Protein 2BEP (pdb70)

Secondary structure (DSSP, 8-state):
---HHHHHHHHHHHHHHHH-HHHHTTSEEEEE-SSSSSEEEEEEEPPTTSTTTT-EEEEEEE--TTTTSSPPEEEESS---BTTB-TTT-BB--GGGTTT--TT--HHHHHHHHHHHHHS--TTS-S-HHHHHHHHH-HHHHHHHHHHHHHHHS--

Organism: Bos taurus (NCBI:txid9913)

Foldseek 3Di:
DADPVQQVQQVVQQVCCVPDPCVVVVAKHKADDDPGRQWIKIKGQADPPALLHQFIWIKIWGDDSPPPVAGTQIFTPFAFQAFQADNPTRHGDDCCNDPVPDRVDGPVVVSVVVNVCSVPGDLVDGPYVVSSVCCPPPVVVSSVVRNVSRVVTGND

GO terms:
  GO:0061631 ubiquitin conjugating enzyme activity (F, IDA)

Solvent-accessible surface area: 8383 Å² total; per-residue (Å²): 129,28,61,116,86,0,21,78,37,0,104,140,2,37,122,60,2,113,154,14,100,41,34,73,125,103,52,1,95,5,61,98,70,42,158,61,50,60,43,0,84,0,35,0,11,7,14,90,137,14,20,4,86,54,1,87,1,77,0,37,3,96,9,36,146,73,1,2,130,72,24,2,158,16,82,2,63,17,83,2,30,1,0,3,0,17,14,113,71,6,35,26,34,38,84,21,29,155,120,107,32,47,38,92,48,20,2,63,48,3,0,43,37,0,20,58,15,6,62,65,21,116,26,117,92,58,78,18,62,104,0,2,82,49,74,116,157,68,85,98,86,13,84,90,34,1,93,105,54,1,121,82,103,8,69,59

Radius of gyration: 15.7 Å; Cα contacts (8 Å, |Δi|>4): 318; chains: 1; bounding box: 36×43×29 Å

Nearest PDB structures (foldseek):
  3f92-assembly1_A  TM=1.002E+00  e=1.361E-30  Homo sapiens
  5dfl-assembly1_A  TM=1.001E+00  e=1.508E-29  Homo sapiens
  6jb7-assembly1_A  TM=1.001E+00  e=2.204E-29  Homo sapiens
  2bf8-assembly1_A  TM=9.903E-01  e=4.531E-30  Bos taurus
  3k9o-assembly1_A  TM=9.805E-01  e=6.623E-30  Homo sapiens

B-factor: mean 31.28, std 8.93, range [14.91, 92.03]

Sequence (156 aa):
AMANIAVQRIKREFKEVLKSEETTSKNQQIKVDLVDENFTELRGEIAGPPDTPYEGGRYQQLEIKIPETYPFNPPKVRFITKIWHPNISSVTGAICLDILKDQWAAAMTLRTVLLSLQALLAAAEPDDDPQDAVVANQYKQNPEMMFKQTARLWAHVYAGGAA

CATH classification: 3.10.110.10

Structure (mmCIF, N/CA/C/O backbone):
data_2BEP
#
_entry.id   2BEP
#
_cell.length_a   38.256
_cell.length_b   68.153
_cell.length_c   78.262
_cell.angle_alpha   90.00
_cell.angle_beta   90.00
_cell.angle_gamma   90.00
#
_symmetry.space_group_name_H-M   'P 21 21 21'
#
loop_
_entity.id
_entity.type
_entity.pdbx_description
1 polymer 'UBIQUITIN-CONJUGATING ENZYME E2-25 KDA'
2 non-polymer BETA-MERCAPTOETHANOL
3 water water
#
loop_
_atom_site.group_PDB
_atom_site.id
_atom_site.type_symbol
_atom_site.label_atom_id
_atom_site.label_alt_id
_atom_site.label_comp_id
_atom_site.label_asym_id
_atom_site.label_entity_id
_atom_site.label_seq_id
_atom_site.pdbx_PDB_ins_code
_atom_site.Cartn_x
_atom_site.Cartn_y
_atom_site.Cartn_z
_atom_site.occupancy
_atom_site.B_iso_or_equiv
_atom_site.auth_seq_id
_atom_site.auth_comp_id
_atom_site.auth_asym_id
_atom_site.auth_atom_id
_atom_site.pdbx_PDB_model_num
ATOM 1 N N . ALA A 1 4 ? 40.435 57.916 12.736 1.00 31.46 0 ALA A N 1
ATOM 2 C CA . ALA A 1 4 ? 39.121 57.962 12.045 1.00 31.36 0 ALA A CA 1
ATOM 3 C C . ALA A 1 4 ? 39.207 57.305 10.663 1.00 31.01 0 ALA A C 1
ATOM 4 O O . ALA A 1 4 ? 40.267 57.148 10.097 1.00 31.15 0 ALA A O 1
ATOM 6 N N . MET A 1 5 ? 38.055 56.957 10.127 1.00 30.06 1 MET A N 1
ATOM 7 C CA . MET A 1 5 ? 37.959 56.599 8.721 1.00 28.09 1 MET A CA 1
ATOM 8 C C . MET A 1 5 ? 37.980 57.833 7.817 1.00 26.20 1 MET A C 1
ATOM 9 O O . MET A 1 5 ? 37.954 58.962 8.296 1.00 23.99 1 MET A O 1
ATOM 14 N N . ALA A 1 6 ? 38.024 57.607 6.488 1.00 23.26 2 ALA A N 1
ATOM 15 C CA . ALA A 1 6 ? 37.926 58.648 5.485 1.00 22.77 2 ALA A CA 1
ATOM 16 C C . ALA A 1 6 ? 36.675 59.513 5.736 1.00 22.39 2 ALA A C 1
ATOM 17 O O . ALA A 1 6 ? 35.666 59.001 6.249 1.00 20.80 2 ALA A O 1
ATOM 19 N N . ASN A 1 7 ? 36.715 60.776 5.311 1.00 21.85 3 ASN A N 1
ATOM 20 C CA . ASN A 1 7 ? 35.591 61.686 5.502 1.00 21.66 3 ASN A CA 1
ATOM 21 C C . ASN A 1 7 ? 34.296 61.142 4.970 1.00 21.54 3 ASN A C 1
ATOM 22 O O . ASN A 1 7 ? 33.251 61.265 5.656 1.00 21.39 3 ASN A O 1
ATOM 27 N N . ILE A 1 8 ? 34.314 60.566 3.776 1.00 21.27 4 ILE A N 1
ATOM 28 C CA . ILE A 1 8 ? 33.061 60.052 3.196 1.00 22.52 4 ILE A CA 1
ATOM 29 C C . ILE A 1 8 ? 32.417 58.967 4.069 1.00 23.16 4 ILE A C 1
ATOM 30 O O . ILE A 1 8 ? 31.179 58.976 4.264 1.00 2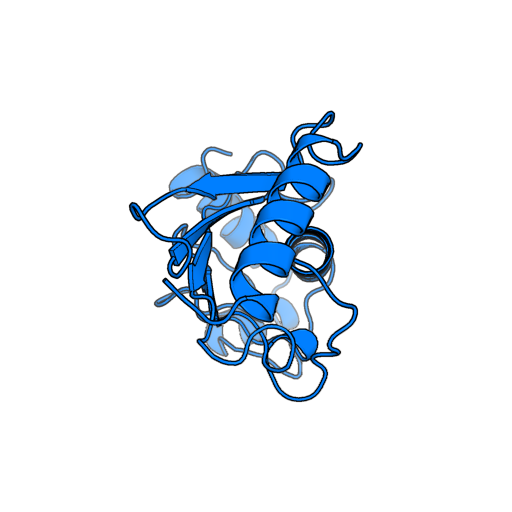2.51 4 ILE A O 1
ATOM 35 N N . ALA A 1 9 ? 33.240 58.082 4.633 1.00 23.90 5 ALA A N 1
ATOM 36 C CA . ALA A 1 9 ? 32.725 57.014 5.469 1.00 24.69 5 ALA A CA 1
ATOM 37 C C . ALA A 1 9 ? 32.161 57.536 6.792 1.00 24.64 5 ALA A C 1
ATOM 38 O O . ALA A 1 9 ? 31.075 57.139 7.208 1.00 24.22 5 ALA A O 1
ATOM 40 N N . VAL A 1 10 ? 32.914 58.425 7.444 1.00 24.49 6 VAL A N 1
ATOM 41 C CA . VAL A 1 10 ? 32.452 59.012 8.722 1.00 25.10 6 VAL A CA 1
ATOM 42 C C . VAL A 1 10 ? 31.126 59.790 8.564 1.00 25.14 6 VAL A C 1
ATOM 43 O O . VAL A 1 10 ? 30.157 59.580 9.335 1.00 24.02 6 VAL A O 1
ATOM 47 N N . GLN A 1 11 ? 31.074 60.634 7.544 1.00 25.22 7 GLN A N 1
ATOM 48 C CA . GLN A 1 11 ? 29.865 61.409 7.276 1.00 26.70 7 GLN A CA 1
ATOM 49 C C . GLN A 1 11 ? 28.657 60.545 6.902 1.00 25.84 7 GLN A C 1
ATOM 50 O O . GLN A 1 11 ? 27.508 60.874 7.336 1.00 25.93 7 GLN A O 1
ATOM 56 N N . ARG A 1 12 ? 28.896 59.498 6.121 1.00 26.29 8 ARG A N 1
ATOM 57 C CA . ARG A 1 12 ? 27.822 58.542 5.776 1.00 25.68 8 ARG A CA 1
ATOM 58 C C . ARG A 1 12 ? 27.313 57.864 7.058 1.00 25.88 8 ARG A C 1
ATOM 59 O O . ARG A 1 12 ? 26.112 57.840 7.343 1.00 25.05 8 ARG A O 1
ATOM 67 N N . ILE A 1 13 ? 28.215 57.351 7.877 1.00 24.08 9 ILE A N 1
ATOM 68 C CA . ILE A 1 13 ? 27.742 56.622 9.065 1.00 23.80 9 ILE A CA 1
ATOM 69 C C . ILE A 1 13 ? 26.982 57.536 10.035 1.00 23.61 9 ILE A C 1
ATOM 70 O O . ILE A 1 13 ? 25.926 57.165 10.543 1.00 23.50 9 ILE A O 1
ATOM 75 N N . LYS A 1 14 ? 27.497 58.730 10.296 1.00 23.57 10 LYS A N 1
ATOM 76 C CA . LYS A 1 14 ? 26.770 59.679 11.169 1.00 24.81 10 LYS A CA 1
ATOM 77 C C . LYS A 1 14 ? 25.378 60.013 10.623 1.00 24.49 10 LYS A C 1
ATOM 78 O O . LYS A 1 14 ? 24.409 60.146 11.381 1.00 23.62 10 LYS A O 1
ATOM 84 N N . ARG A 1 15 ? 25.297 60.225 9.322 1.00 25.12 11 ARG A N 1
ATOM 85 C CA . ARG A 1 15 ? 24.020 60.562 8.697 1.00 25.89 11 ARG A CA 1
ATOM 86 C C . ARG A 1 15 ? 23.063 59.381 8.849 1.00 24.29 11 ARG A C 1
ATOM 87 O O . ARG A 1 15 ? 21.857 59.556 9.085 1.00 23.79 11 ARG A O 1
ATOM 95 N N . GLU A 1 16 ? 23.600 58.176 8.665 1.00 23.51 12 GLU A N 1
ATOM 96 C CA . GLU A 1 16 ? 22.772 56.947 8.668 1.00 23.90 12 GLU A CA 1
ATOM 97 C C . GLU A 1 16 ? 22.315 56.595 10.086 1.00 24.62 12 GLU A C 1
ATOM 98 O O . GLU A 1 16 ? 21.197 56.073 10.303 1.00 24.27 12 GLU A O 1
ATOM 104 N N . PHE A 1 17 ? 23.152 56.910 11.069 1.00 23.44 13 PHE A N 1
ATOM 105 C CA . PHE A 1 17 ? 22.765 56.750 12.474 1.00 24.72 13 PHE A CA 1
ATOM 106 C C . PHE A 1 17 ? 21.597 57.696 12.781 1.00 24.85 13 PHE A C 1
ATOM 107 O O . PHE A 1 17 ? 20.596 57.305 13.396 1.00 24.75 13 PHE A O 1
ATOM 115 N N . LYS A 1 18 ? 21.700 58.949 12.343 1.00 25.28 14 LYS A N 1
ATOM 116 C CA . LYS A 1 18 ? 20.611 59.914 12.481 1.00 26.19 14 LYS A CA 1
ATOM 117 C C . LYS A 1 18 ? 19.315 59.428 11.799 1.00 25.22 14 LYS A C 1
ATOM 118 O O . LYS A 1 18 ? 18.215 59.551 12.369 1.00 26.76 14 LYS A O 1
ATOM 124 N N . GLU A 1 19 ? 19.440 58.908 10.596 1.00 26.44 15 GLU A N 1
ATOM 125 C CA . GLU A 1 19 ? 18.298 58.356 9.842 1.00 26.34 15 GLU A CA 1
ATOM 126 C C . GLU A 1 19 ? 17.583 57.240 10.625 1.00 25.30 15 GLU A C 1
ATOM 127 O O . GLU A 1 19 ? 16.375 57.257 10.760 1.00 25.99 15 GLU A O 1
ATOM 133 N N . VAL A 1 20 ? 18.339 56.294 11.162 1.00 24.72 16 VAL A N 1
ATOM 134 C CA . VAL A 1 20 ? 17.763 55.226 11.979 1.00 25.46 16 VAL A CA 1
ATOM 135 C C . VAL A 1 20 ? 17.061 55.848 13.191 1.00 25.07 16 VAL A C 1
ATOM 136 O O . VAL A 1 20 ? 15.876 55.557 13.463 1.00 25.36 16 VAL A O 1
ATOM 140 N N . LEU A 1 21 ? 17.725 56.765 13.917 1.00 25.62 17 LEU A N 1
ATOM 141 C CA . LEU A 1 21 ? 17.076 57.409 15.069 1.00 26.03 17 LEU A CA 1
ATOM 142 C C . LEU A 1 21 ? 15.748 58.079 14.730 1.00 26.27 17 LEU A C 1
ATOM 143 O O . LEU A 1 21 ? 14.800 58.024 15.518 1.00 27.07 17 LEU A O 1
ATOM 148 N N . LYS A 1 22 ? 15.699 58.762 13.587 1.00 27.34 18 LYS A N 1
ATOM 149 C CA . LYS A 1 22 ? 14.539 59.549 13.192 1.00 28.97 18 LYS A CA 1
ATOM 150 C C . LYS A 1 22 ? 13.457 58.770 12.455 1.00 29.36 18 LYS A C 1
ATOM 151 O O . LYS A 1 22 ? 12.380 59.330 12.181 1.00 29.12 18 LYS A O 1
ATOM 157 N N . SER A 1 23 ? 13.704 57.489 12.189 1.00 30.46 19 SER A N 1
ATOM 158 C CA . SER A 1 23 ? 12.819 56.686 11.345 1.00 31.50 19 SER A CA 1
ATOM 159 C C . SER A 1 23 ? 11.506 56.300 12.040 1.00 32.67 19 SER A C 1
ATOM 160 O O . SER A 1 23 ? 11.427 56.136 13.268 1.00 31.94 19 SER A O 1
ATOM 163 N N . GLU A 1 24 ? 10.466 56.163 11.221 1.00 33.71 20 G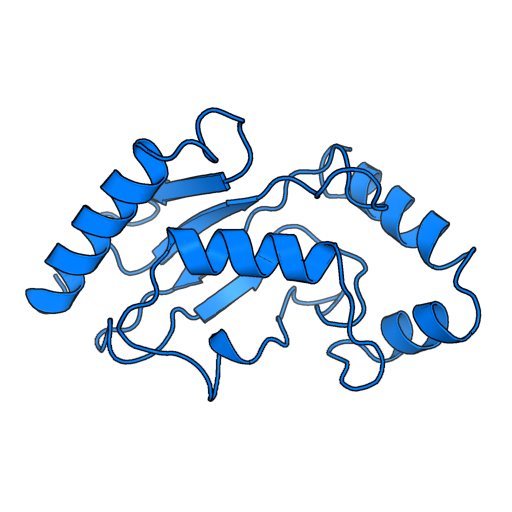LU A N 1
ATOM 164 C CA . GLU A 1 24 ? 9.192 55.621 11.667 1.00 33.77 20 GLU A CA 1
ATOM 165 C C . GLU A 1 24 ? 9.332 54.199 12.200 1.00 34.02 20 GLU A C 1
ATOM 166 O O . GLU A 1 24 ? 8.639 53.829 13.167 1.00 33.06 20 GLU A O 1
ATOM 172 N N . GLU A 1 25 ? 10.256 53.417 11.609 1.00 34.36 21 GLU A N 1
ATOM 173 C CA . GLU A 1 25 ? 10.477 52.040 12.054 1.00 34.82 21 GLU A CA 1
ATOM 174 C C . GLU A 1 25 ? 11.101 51.954 13.462 1.00 35.38 21 GLU A C 1
ATOM 175 O O . GLU A 1 25 ? 10.715 51.080 14.248 1.00 36.11 21 GLU A O 1
ATOM 181 N N . THR A 1 26 ? 11.991 52.873 13.823 1.00 34.93 22 THR A N 1
ATOM 182 C CA A THR A 1 26 ? 12.483 52.897 15.207 0.50 35.59 22 THR A CA 1
ATOM 183 C CA B THR A 1 26 ? 12.477 52.920 15.209 0.50 35.41 22 THR A CA 1
ATOM 184 C C . THR A 1 26 ? 11.377 53.405 16.150 1.00 35.37 22 THR A C 1
ATOM 185 O O . THR A 1 26 ? 11.313 52.983 17.282 1.00 36.39 22 THR A O 1
ATOM 192 N N . SER A 1 27 ? 10.496 54.288 15.676 1.00 35.97 23 SER A N 1
ATOM 193 C CA . SER A 1 27 ? 9.379 54.773 16.523 1.00 36.65 23 SER A CA 1
ATOM 194 C C . SER A 1 27 ? 8.419 53.633 16.870 1.00 36.20 23 SER A C 1
ATOM 195 O O . SER A 1 27 ? 7.719 53.665 17.899 1.00 36.70 23 SER A O 1
ATOM 198 N N . LYS A 1 28 ? 8.353 52.653 15.987 1.00 35.20 24 LYS A N 1
ATOM 199 C CA . LYS A 1 28 ? 7.594 51.447 16.226 1.00 35.68 24 LYS A CA 1
ATOM 200 C C . LYS A 1 28 ? 8.400 50.376 16.925 1.00 34.64 24 LYS A C 1
ATOM 201 O O . LYS A 1 28 ? 7.909 49.265 17.124 1.00 35.34 24 LYS A O 1
ATOM 207 N N . ASN A 1 29 ? 9.617 50.713 17.329 1.00 33.43 25 ASN A N 1
ATOM 208 C CA . ASN A 1 29 ? 10.537 49.760 17.931 1.00 32.67 25 ASN A CA 1
ATOM 209 C C . ASN A 1 29 ? 10.861 48.539 17.049 1.00 31.44 25 ASN A C 1
ATOM 210 O O . ASN A 1 29 ? 10.993 47.425 17.556 1.00 31.04 25 ASN A O 1
ATOM 215 N N A GLN A 1 30 ? 11.011 48.761 15.745 0.50 29.85 26 GLN A N 1
ATOM 216 N N B GLN A 1 30 ? 10.987 48.756 15.740 0.50 30.30 26 GLN A N 1
ATOM 217 C CA A GLN A 1 30 ? 11.329 47.676 14.817 0.50 29.58 26 GLN A CA 1
ATOM 218 C CA B GLN A 1 30 ? 11.309 47.671 14.814 0.50 30.46 26 GLN A CA 1
ATOM 219 C C A GLN A 1 30 ? 12.819 47.525 14.568 0.50 28.73 26 GLN A C 1
ATOM 220 C C B GLN A 1 30 ? 12.813 47.524 14.612 0.50 29.18 26 GLN A C 1
ATOM 221 O O A GLN A 1 30 ? 13.288 46.414 14.293 0.50 28.77 26 GLN A O 1
ATOM 222 O O B GLN A 1 30 ? 13.287 46.404 14.430 0.50 29.46 26 GLN A O 1
ATOM 233 N N . ILE A 1 31 ? 13.534 48.650 14.546 1.00 27.51 27 ILE A N 1
ATOM 234 C CA . ILE A 1 31 ? 15.009 48.645 14.280 1.00 27.16 27 ILE A CA 1
ATOM 235 C C . ILE A 1 31 ? 15.710 49.592 15.219 1.00 26.72 27 ILE A C 1
ATOM 236 O O . ILE A 1 31 ? 15.102 50.522 15.700 1.00 25.58 27 ILE A O 1
ATOM 241 N N . LYS A 1 32 ? 17.014 49.378 15.435 1.00 27.28 28 LYS A N 1
ATOM 242 C CA . LYS A 1 32 ? 17.833 50.197 16.329 1.00 27.13 28 LYS A CA 1
ATOM 243 C C . LYS A 1 32 ? 19.290 49.990 15.931 1.00 26.08 28 LYS A C 1
ATOM 244 O O . LYS A 1 32 ? 19.647 48.922 15.416 1.00 25.58 28 LYS A O 1
ATOM 250 N N . VAL A 1 33 ? 20.125 51.022 16.099 1.00 26.18 29 VAL A N 1
ATOM 251 C CA . VAL A 1 33 ? 21.557 50.850 15.933 1.00 26.01 29 VAL A CA 1
ATOM 252 C C . VAL A 1 33 ? 22.242 51.607 17.106 1.00 25.68 29 VAL A C 1
ATOM 253 O O . VAL A 1 33 ? 21.820 52.718 17.495 1.00 26.29 29 VAL A O 1
ATOM 257 N N . ASP A 1 34 ? 23.235 50.972 17.744 1.00 24.90 30 ASP A N 1
ATOM 258 C CA . ASP A 1 34 ? 24.009 51.618 18.814 1.00 24.85 30 ASP A CA 1
ATOM 259 C C . ASP A 1 34 ? 25.520 51.552 18.593 1.00 23.84 30 ASP A C 1
ATOM 260 O O . ASP A 1 34 ? 26.023 50.653 17.889 1.00 24.43 30 ASP A O 1
ATOM 265 N N . LEU A 1 35 ? 26.200 52.500 19.206 1.00 24.10 31 LEU A N 1
ATOM 266 C CA . LEU A 1 35 ? 27.656 52.549 19.182 1.00 25.70 31 LEU A CA 1
ATOM 267 C C . LEU A 1 35 ? 28.231 51.370 19.966 1.00 26.20 31 LEU A C 1
ATOM 268 O O . LEU A 1 35 ? 27.611 50.860 20.885 1.00 23.63 31 LEU A O 1
ATOM 273 N N . VAL A 1 36 ? 29.435 50.982 19.561 1.00 27.53 32 VAL A N 1
ATOM 274 C CA . VAL A 1 36 ? 30.274 50.058 20.298 1.00 29.79 32 VAL A CA 1
ATOM 275 C C . VAL A 1 36 ? 31.610 50.765 20.527 1.00 31.59 32 VAL A C 1
ATOM 276 O O . VAL A 1 36 ? 32.009 50.892 21.633 1.00 33.84 32 VAL A O 1
ATOM 280 N N . ASP A 1 37 ? 32.325 51.129 19.438 1.00 36.06 33 ASP A N 1
ATOM 281 C CA . ASP A 1 37 ? 33.664 51.723 19.626 1.00 37.91 33 ASP A CA 1
ATOM 282 C C . ASP A 1 37 ? 33.604 53.215 20.088 1.00 39.86 33 ASP A C 1
ATOM 283 O O . ASP A 1 37 ? 32.518 53.755 20.375 1.00 40.10 33 ASP A O 1
ATOM 288 N N . GLU A 1 38 ? 34.769 53.815 20.315 1.00 40.06 34 GLU A N 1
ATOM 289 C CA . GLU A 1 38 ? 34.893 55.261 20.250 1.00 40.17 34 GLU A CA 1
ATOM 290 C C . GLU A 1 38 ? 34.963 55.662 18.784 1.00 39.53 34 GLU A C 1
ATOM 291 O O . GLU A 1 38 ? 34.971 56.838 18.450 1.00 41.35 34 GLU A O 1
ATOM 297 N N . ASN A 1 39 ? 35.040 54.699 17.882 1.00 38.15 35 ASN A N 1
ATOM 298 C CA . ASN A 1 39 ? 35.003 55.037 16.502 1.00 35.89 35 ASN A CA 1
ATOM 299 C C . ASN A 1 39 ? 33.717 54.399 15.944 1.00 35.86 35 ASN A C 1
ATOM 300 O O . ASN A 1 39 ? 32.777 54.054 16.715 1.00 37.44 35 ASN A O 1
ATOM 305 N N . PHE A 1 40 ? 33.672 54.282 14.650 1.00 32.17 36 PHE A N 1
ATOM 306 C CA . PHE A 1 40 ? 32.459 53.902 13.932 1.00 31.31 36 PHE A CA 1
ATOM 307 C C . PHE A 1 40 ? 32.759 52.704 13.033 1.00 28.93 36 PHE A C 1
ATOM 308 O O . PHE A 1 40 ? 32.083 52.501 12.046 1.00 30.67 36 PHE A O 1
ATOM 316 N N . THR A 1 41 ? 33.740 51.881 13.387 1.00 28.01 37 THR A N 1
ATOM 317 C CA . THR A 1 41 ? 33.997 50.659 12.616 1.00 28.24 37 THR A CA 1
ATOM 318 C C . THR A 1 41 ? 33.153 49.440 13.035 1.00 28.58 37 THR A C 1
ATOM 319 O O . THR A 1 41 ? 33.011 48.471 12.241 1.00 27.50 37 THR A O 1
ATOM 323 N N . GLU A 1 42 ? 32.633 49.455 14.260 1.00 25.38 38 GLU A N 1
ATOM 324 C CA . GLU A 1 42 ? 31.706 48.404 14.694 1.00 26.20 38 GLU A CA 1
ATOM 325 C C . GLU A 1 42 ? 30.495 49.061 15.319 1.00 24.78 38 GLU A C 1
ATOM 326 O O . GLU A 1 42 ? 30.638 49.963 16.176 1.00 23.57 38 GLU A O 1
ATOM 332 N N . LEU A 1 43 ? 29.345 48.546 14.972 1.00 24.26 39 LEU A N 1
ATOM 333 C CA . LEU A 1 43 ? 28.073 49.023 15.542 1.00 25.17 39 LEU A CA 1
ATOM 334 C C . LEU A 1 43 ? 27.281 47.793 15.998 1.00 25.32 39 LEU A C 1
ATOM 335 O O . LEU A 1 43 ? 27.557 46.640 15.540 1.00 25.24 39 LEU A O 1
ATOM 340 N N . ARG A 1 44 ? 26.300 48.027 16.846 1.00 25.41 40 ARG A N 1
ATOM 341 C CA . ARG A 1 44 ? 25.365 46.972 17.231 1.00 26.38 40 ARG A CA 1
ATOM 342 C C . ARG A 1 44 ? 23.951 47.276 16.775 1.00 25.72 40 ARG A C 1
ATOM 343 O O . ARG A 1 44 ? 23.361 48.280 17.203 1.00 27.41 40 ARG A O 1
ATOM 351 N N . GLY A 1 45 ? 23.410 46.414 15.938 1.00 24.81 41 GLY A N 1
ATOM 352 C CA . GLY A 1 45 ? 22.063 46.547 15.409 1.00 25.98 41 GLY A CA 1
ATOM 353 C C . GLY A 1 45 ? 21.107 45.696 16.209 1.00 26.36 41 GLY A C 1
ATOM 354 O O . GLY A 1 45 ? 21.538 44.771 16.918 1.00 26.14 41 GLY A O 1
ATOM 355 N N . GLU A 1 46 ? 19.831 46.068 16.176 1.00 27.54 42 GLU A N 1
ATOM 356 C CA . GLU A 1 46 ? 18.791 45.191 16.714 1.00 27.89 42 GLU A CA 1
ATOM 357 C C . GLU A 1 46 ? 17.605 45.266 15.785 1.00 28.11 42 GLU A C 1
ATOM 358 O O . GLU A 1 46 ? 17.197 46.370 15.351 1.00 29.33 42 GLU A O 1
ATOM 364 N N . ILE A 1 47 ? 17.013 44.114 15.499 1.00 27.84 43 ILE A N 1
ATOM 365 C CA . ILE A 1 47 ? 15.723 44.073 14.794 1.00 26.90 43 ILE A CA 1
ATOM 366 C C . ILE A 1 47 ? 14.687 43.232 15.528 1.00 27.18 43 ILE A C 1
ATOM 367 O O . ILE A 1 47 ? 15.027 42.256 16.213 1.00 26.34 43 ILE A O 1
ATOM 372 N N . ALA A 1 48 ? 13.446 43.698 15.449 1.00 27.22 44 ALA A N 1
ATOM 373 C CA . ALA A 1 48 ? 12.270 42.927 15.905 1.00 27.08 44 ALA A CA 1
ATOM 374 C C . ALA A 1 48 ? 11.886 41.841 14.912 1.00 27.61 44 ALA A C 1
ATOM 375 O O . ALA A 1 48 ? 11.918 42.067 13.699 1.00 28.56 44 ALA A O 1
ATOM 377 N N . GLY A 1 49 ? 11.482 40.669 15.419 1.00 27.87 45 GLY A N 1
ATOM 378 C CA . GLY A 1 49 ? 10.894 39.640 14.569 1.00 27.91 45 GLY A CA 1
ATOM 379 C C . GLY A 1 49 ? 9.657 40.183 13.902 1.00 28.16 45 GLY A C 1
ATOM 380 O O . GLY A 1 49 ? 8.840 40.811 14.569 1.00 27.48 45 GLY A O 1
ATOM 381 N N . PRO A 1 50 ? 9.471 39.965 12.598 1.00 28.72 46 PRO A N 1
ATOM 382 C CA . PRO A 1 50 ? 8.259 40.469 11.941 1.00 29.31 46 PRO A CA 1
ATOM 383 C C . PRO A 1 50 ? 7.001 39.773 12.507 1.00 29.69 46 PRO A C 1
ATOM 384 O O . PRO A 1 50 ? 7.086 38.631 12.987 1.00 27.96 46 PRO A O 1
ATOM 388 N N . PRO A 1 51 ? 5.848 40.434 12.412 1.00 30.35 47 PRO A N 1
ATOM 389 C CA . PRO A 1 51 ? 4.606 39.864 12.919 1.00 30.55 47 PRO A CA 1
ATOM 390 C C . PRO A 1 51 ? 4.210 38.722 12.035 1.00 30.74 47 PRO A C 1
ATOM 391 O O . PRO A 1 51 ? 4.632 38.671 10.872 1.00 31.48 47 PRO A O 1
ATOM 395 N N . ASP A 1 52 ? 3.495 37.777 12.608 1.00 31.11 48 ASP A N 1
ATOM 396 C CA . ASP A 1 52 ? 2.948 36.641 11.884 1.00 31.52 48 ASP A CA 1
ATOM 397 C C . ASP A 1 52 ? 4.054 35.726 11.337 1.00 31.30 48 ASP A C 1
ATOM 398 O O . ASP A 1 52 ? 3.891 35.078 10.297 1.00 32.27 48 ASP A O 1
ATOM 403 N N . THR A 1 53 ? 5.186 35.685 12.043 1.00 29.91 49 THR A N 1
ATOM 404 C CA . THR A 1 53 ? 6.235 34.699 11.777 1.00 29.34 49 THR A CA 1
ATOM 405 C C . THR A 1 53 ? 6.586 34.031 13.082 1.00 28.78 49 THR A C 1
ATOM 406 O O . THR A 1 53 ? 6.181 34.515 14.142 1.00 27.10 49 THR A O 1
ATOM 410 N N . PRO A 1 54 ? 7.367 32.952 13.029 1.00 28.27 50 PRO A N 1
ATOM 411 C CA . PRO A 1 54 ? 7.829 32.292 14.259 1.00 27.53 50 PRO A CA 1
ATOM 412 C C . PRO A 1 54 ? 8.720 33.190 15.117 1.00 26.53 50 PRO A C 1
ATOM 413 O O . PRO A 1 54 ? 8.935 32.904 16.267 1.00 25.23 50 PRO A O 1
ATOM 417 N N . TYR A 1 55 ? 9.224 34.280 14.533 1.00 25.61 51 TYR A N 1
ATOM 418 C CA . TYR A 1 55 ? 10.134 35.203 15.216 1.00 26.32 51 TYR A CA 1
ATOM 419 C C . TYR A 1 55 ? 9.428 36.348 15.938 1.00 26.38 51 TYR A C 1
ATOM 420 O O . TYR A 1 55 ? 10.076 37.114 16.662 1.00 24.48 51 TYR A O 1
ATOM 429 N N . GLU A 1 56 ? 8.115 36.450 15.775 1.00 27.92 52 GLU A N 1
ATOM 430 C CA . GLU A 1 56 ? 7.327 37.504 16.440 1.00 28.57 52 GLU A CA 1
ATOM 431 C C . GLU A 1 56 ? 7.586 37.535 17.951 1.00 28.77 52 GLU A C 1
ATOM 432 O O . GLU A 1 56 ? 7.592 36.498 18.588 1.00 28.05 52 GLU A O 1
ATOM 438 N N . GLY A 1 57 ? 7.822 38.723 18.509 1.00 28.74 53 GLY A N 1
ATOM 439 C CA . GLY A 1 57 ? 8.047 38.864 19.952 1.00 28.70 53 GLY A CA 1
ATOM 440 C C . GLY A 1 57 ? 9.531 38.849 20.274 1.00 29.16 53 GLY A C 1
ATOM 441 O O . GLY A 1 57 ? 9.936 39.314 21.345 1.00 28.80 53 GLY A O 1
ATOM 442 N N . GLY A 1 58 ? 10.339 38.315 19.353 1.00 27.83 54 GLY A N 1
ATOM 443 C CA . GLY A 1 58 ? 11.773 38.205 19.547 1.00 27.57 54 GLY A CA 1
ATOM 444 C C . GLY A 1 58 ? 12.506 39.485 19.136 1.00 27.53 54 GLY A C 1
ATOM 445 O O . GLY A 1 58 ? 12.004 40.279 18.338 1.00 25.32 54 GLY A O 1
ATOM 446 N N . ARG A 1 59 ? 13.672 39.690 19.732 1.00 27.69 55 ARG A N 1
ATOM 447 C CA . ARG A 1 59 ? 14.572 40.758 19.295 1.00 28.48 55 ARG A CA 1
ATOM 448 C C . ARG A 1 59 ? 15.947 40.157 19.011 1.00 27.86 55 ARG A C 1
ATOM 449 O O . ARG A 1 59 ? 16.453 39.343 19.780 1.00 26.82 55 ARG A O 1
ATOM 457 N N . TYR A 1 60 ? 16.542 40.574 17.912 1.00 26.81 56 TYR A N 1
ATOM 458 C CA . TYR A 1 60 ? 17.781 39.975 17.409 1.00 27.16 56 TYR A CA 1
ATOM 459 C C . TYR A 1 60 ? 18.906 41.003 17.337 1.00 28.15 56 TYR A C 1
ATOM 460 O O . TYR A 1 60 ? 18.781 41.997 16.595 1.00 28.22 56 TYR A O 1
ATOM 469 N N . GLN A 1 61 ? 19.974 40.748 18.090 1.00 27.75 57 GLN A N 1
ATOM 470 C CA A GLN A 1 61 ? 21.159 41.590 18.113 0.50 28.04 57 GLN A CA 1
ATOM 471 C CA B GLN A 1 61 ? 21.163 41.593 18.121 0.50 27.84 57 GLN A CA 1
ATOM 472 C C . GLN A 1 61 ? 22.024 41.219 16.915 1.00 28.15 57 GLN A C 1
ATOM 473 O O . GLN A 1 61 ? 22.163 40.036 16.586 1.00 27.10 57 GLN A O 1
ATOM 484 N N . LEU A 1 62 ? 22.598 42.238 16.260 1.00 27.48 58 LEU A N 1
ATOM 485 C CA . LEU A 1 62 ? 23.407 42.077 15.042 1.00 27.36 58 LEU A CA 1
ATOM 486 C C . LEU A 1 62 ? 24.777 42.722 15.179 1.00 26.84 58 LEU A C 1
ATOM 487 O O . LEU A 1 62 ? 24.889 43.842 15.709 1.00 26.58 58 LEU A O 1
ATOM 492 N N . GLU A 1 63 ? 25.806 41.989 14.794 1.00 26.09 59 GLU A N 1
ATOM 493 C CA . GLU A 1 63 ? 27.187 42.505 14.810 1.00 26.75 59 GLU A CA 1
ATOM 494 C C . GLU A 1 63 ? 27.383 43.168 13.414 1.00 25.87 59 GLU A C 1
ATOM 495 O O . GLU A 1 63 ? 27.259 42.477 12.41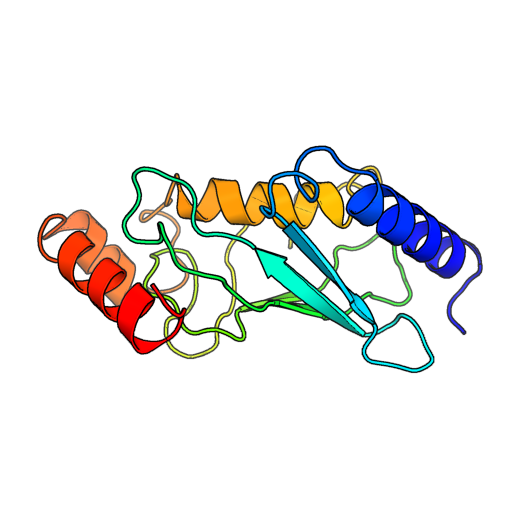1 1.00 26.96 59 GLU A O 1
ATOM 501 N N . ILE A 1 64 ? 27.681 44.473 13.396 1.00 25.26 60 ILE A N 1
ATOM 502 C CA . ILE A 1 64 ? 27.801 45.220 12.149 1.00 26.48 60 ILE A CA 1
ATOM 503 C C . ILE A 1 64 ? 29.204 45.819 12.041 1.00 26.48 60 ILE A C 1
ATOM 504 O O . ILE A 1 64 ? 29.588 46.620 12.924 1.00 26.76 60 ILE A O 1
ATOM 509 N N . LYS A 1 65 ? 29.997 45.402 11.032 1.00 25.42 61 LYS A N 1
ATOM 510 C CA . LYS A 1 65 ? 31.374 45.896 10.874 1.00 26.34 61 LYS A CA 1
ATOM 511 C C . LYS A 1 65 ? 31.433 46.714 9.577 1.00 25.98 61 LYS A C 1
ATOM 512 O O . LYS A 1 65 ? 31.068 46.228 8.497 1.00 25.82 61 LYS A O 1
ATOM 518 N N . ILE A 1 66 ? 31.835 47.958 9.702 1.00 24.78 62 ILE A N 1
ATOM 519 C CA . ILE A 1 66 ? 31.819 48.919 8.589 1.00 24.72 62 ILE A CA 1
ATOM 520 C C . ILE A 1 66 ? 33.215 48.914 7.977 1.00 23.43 62 ILE A C 1
ATOM 521 O O . ILE A 1 66 ? 34.248 49.127 8.671 1.00 22.14 62 ILE A O 1
ATOM 526 N N . PRO A 1 67 ? 33.310 48.647 6.673 1.00 24.15 63 PRO A N 1
ATOM 527 C CA . PRO A 1 67 ? 34.598 48.678 6.042 1.00 23.30 63 PRO A CA 1
ATOM 528 C C . PRO A 1 67 ? 35.162 50.090 5.784 1.00 22.75 63 PRO A C 1
ATOM 529 O O . PRO A 1 67 ? 34.412 51.022 5.629 1.00 21.67 63 PRO A O 1
ATOM 533 N N . GLU A 1 68 ? 36.465 50.173 5.621 1.00 22.49 64 GLU A N 1
ATOM 534 C CA . GLU A 1 68 ? 37.176 51.449 5.403 1.00 23.96 64 GLU A CA 1
ATOM 535 C C . GLU A 1 68 ? 36.738 52.082 4.075 1.00 23.08 64 GLU A C 1
ATOM 536 O O . GLU A 1 68 ? 36.934 53.278 3.857 1.00 21.99 64 GLU A O 1
ATOM 542 N N . THR A 1 69 ? 36.187 51.223 3.206 1.00 21.89 65 THR A N 1
ATOM 543 C CA . THR A 1 69 ? 35.713 51.579 1.854 1.00 23.36 65 THR A CA 1
ATOM 544 C C . THR A 1 69 ? 34.238 51.946 1.777 1.00 24.43 65 THR A C 1
ATOM 545 O O . THR A 1 69 ? 33.727 52.185 0.694 1.00 25.18 65 THR A O 1
ATOM 549 N N . TYR A 1 70 ? 33.553 52.014 2.915 1.00 23.46 66 TYR A N 1
ATOM 550 C CA . TYR A 1 70 ? 32.155 52.423 2.976 1.00 23.69 66 TYR A CA 1
ATOM 551 C C . TYR A 1 70 ? 32.034 53.826 2.330 1.00 23.46 66 TYR A C 1
ATOM 552 O O . TYR A 1 70 ? 32.892 54.725 2.601 1.00 23.60 66 TYR A O 1
ATOM 561 N N . PRO A 1 71 ? 30.985 54.105 1.524 1.00 24.61 67 PRO A N 1
ATOM 562 C CA . PRO A 1 71 ? 29.819 53.273 1.252 1.00 24.36 67 PRO A CA 1
ATOM 563 C C . PRO A 1 71 ? 29.932 52.389 0.024 1.00 24.63 67 PRO A C 1
ATOM 564 O O . PRO A 1 71 ? 28.890 51.944 -0.506 1.00 24.76 67 PRO A O 1
ATOM 568 N N . PHE A 1 72 ? 31.141 52.143 -0.478 1.00 24.44 68 PHE A N 1
ATOM 569 C CA . PHE A 1 72 ? 31.292 51.376 -1.745 1.00 25.49 68 PHE A CA 1
ATOM 570 C C . PHE A 1 72 ? 31.374 49.869 -1.606 1.00 27.09 68 PHE A C 1
ATOM 571 O O . PHE A 1 72 ? 31.506 49.156 -2.620 1.00 30.06 68 PHE A O 1
ATOM 579 N N . ASN A 1 73 ? 31.368 49.390 -0.382 1.00 26.16 69 ASN A N 1
ATOM 580 C CA . ASN A 1 73 ? 31.300 47.949 -0.076 1.00 27.14 69 ASN A CA 1
ATOM 581 C C . ASN A 1 73 ? 30.356 47.820 1.091 1.00 26.73 69 ASN A C 1
ATOM 582 O O . ASN A 1 73 ? 30.186 48.793 1.861 1.00 25.84 69 ASN A O 1
ATOM 587 N N . PRO A 1 74 ? 29.663 46.675 1.196 1.00 26.51 70 PRO A N 1
ATOM 588 C CA . PRO A 1 74 ? 28.656 46.503 2.218 1.00 26.88 70 PRO A CA 1
ATOM 589 C C . PRO A 1 74 ? 29.239 46.368 3.645 1.00 26.79 70 PRO A C 1
ATOM 590 O O . PRO A 1 74 ? 30.384 45.933 3.804 1.00 25.37 70 PRO A O 1
ATOM 594 N N . PRO A 1 75 ? 28.417 46.653 4.650 1.00 27.39 71 PRO A N 1
ATOM 595 C CA . PRO A 1 75 ? 28.768 46.268 6.015 1.00 28.33 71 PRO A CA 1
ATOM 596 C C . PRO A 1 75 ? 28.855 44.752 6.062 1.00 27.55 71 PRO A C 1
ATOM 597 O O . PRO A 1 75 ? 28.191 44.053 5.277 1.00 27.55 71 PRO A O 1
ATOM 601 N N . LYS A 1 76 ? 29.703 44.259 6.938 1.00 27.89 72 LYS A N 1
ATOM 602 C CA . LYS A 1 76 ? 29.679 42.841 7.294 1.00 28.58 72 LYS A CA 1
ATOM 603 C C . LYS A 1 76 ? 28.714 42.659 8.483 1.00 27.86 72 LYS A C 1
ATOM 604 O O . LYS A 1 76 ? 28.877 43.312 9.518 1.00 28.20 72 LYS A O 1
ATOM 610 N N . VAL A 1 77 ? 27.726 41.771 8.357 1.00 27.53 73 VAL A N 1
ATOM 611 C CA . VAL A 1 77 ? 26.711 41.644 9.368 1.00 26.95 73 VAL A CA 1
ATOM 612 C C . VAL A 1 77 ? 26.579 40.166 9.726 1.00 28.22 73 VAL A C 1
ATOM 613 O O . VAL A 1 77 ? 26.607 39.316 8.817 1.00 26.96 73 VAL A O 1
ATOM 617 N N . ARG A 1 78 ? 26.392 39.892 11.019 1.00 27.60 74 ARG A N 1
ATOM 618 C CA . ARG A 1 78 ? 26.209 38.543 11.554 1.00 28.59 74 ARG A CA 1
ATOM 619 C C . ARG A 1 78 ? 25.178 38.614 12.694 1.00 28.59 74 ARG A C 1
ATOM 620 O O . ARG A 1 78 ? 25.176 39.598 13.460 1.00 27.38 74 ARG A O 1
ATOM 628 N N . PHE A 1 79 ? 24.351 37.580 12.837 1.00 27.63 75 PHE A N 1
ATOM 629 C CA . PHE A 1 79 ? 23.433 37.514 13.983 1.00 27.26 75 PHE A CA 1
ATOM 630 C C . PHE A 1 79 ? 24.214 37.093 15.219 1.00 27.03 75 PHE A C 1
ATOM 631 O O . PHE A 1 79 ? 24.789 35.998 15.251 1.00 26.53 75 PHE A O 1
ATOM 639 N N . ILE A 1 80 ? 24.213 37.942 16.247 1.00 27.38 76 ILE A N 1
ATOM 640 C CA . ILE A 1 80 ? 24.741 37.570 17.542 1.00 27.05 76 ILE A CA 1
ATOM 641 C C . ILE A 1 80 ? 23.732 36.656 18.205 1.00 26.06 76 ILE A C 1
ATOM 642 O O . ILE A 1 80 ? 24.115 35.645 18.788 1.00 26.38 76 ILE A O 1
ATOM 647 N N . THR A 1 81 ? 22.472 37.082 18.204 1.00 25.65 77 THR A N 1
ATOM 648 C CA . THR A 1 81 ? 21.346 36.306 18.745 1.00 25.97 77 THR A CA 1
ATOM 649 C C . THR A 1 81 ? 21.074 35.085 17.862 1.00 26.35 77 THR A C 1
ATOM 650 O O . THR A 1 81 ? 20.809 35.236 16.693 1.00 25.52 77 THR A O 1
ATOM 654 N N . LYS A 1 82 ? 21.098 33.880 18.458 1.00 26.98 78 LYS A N 1
ATOM 655 C CA . LYS A 1 82 ? 20.874 32.636 17.700 1.00 27.33 78 LYS A CA 1
ATOM 656 C C . LYS A 1 82 ? 19.451 32.574 17.137 1.00 26.79 78 LYS A C 1
ATOM 657 O O . LYS A 1 82 ? 18.496 33.016 17.779 1.00 26.64 78 LYS A O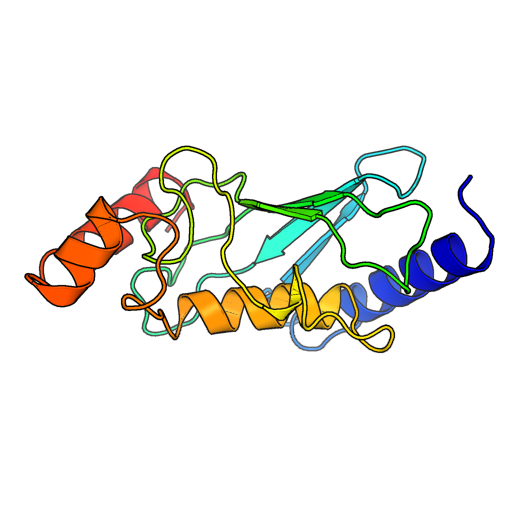 1
ATOM 663 N N . ILE A 1 83 ? 19.340 32.054 15.917 1.00 26.24 79 ILE A N 1
ATOM 664 C CA . ILE A 1 83 ? 18.092 31.986 15.174 1.00 26.77 79 ILE A CA 1
ATOM 665 C C . ILE A 1 83 ? 18.053 30.741 14.239 1.00 26.52 79 ILE A C 1
ATOM 666 O O . ILE A 1 83 ? 19.103 30.262 13.803 1.00 25.58 79 ILE A O 1
ATOM 671 N N . TRP A 1 84 ? 16.830 30.222 14.024 1.00 25.74 80 TRP A N 1
ATOM 672 C CA . TRP A 1 84 ? 16.560 29.007 13.276 1.00 25.15 80 TRP A CA 1
ATOM 673 C C . TRP A 1 84 ? 15.847 29.488 12.004 1.00 25.13 80 TRP A C 1
ATOM 674 O O . TRP A 1 84 ? 14.640 29.783 12.036 1.00 24.11 80 TRP A O 1
ATOM 685 N N . HIS A 1 85 ? 16.617 29.640 10.922 1.00 25.73 81 HIS A N 1
ATOM 686 C CA . HIS A 1 85 ? 16.149 30.238 9.666 1.00 25.98 81 HIS A CA 1
ATOM 687 C C . HIS A 1 85 ? 17.006 29.657 8.531 1.00 26.51 81 HIS A C 1
ATOM 688 O O . HIS A 1 85 ? 18.210 29.581 8.717 1.00 27.03 81 HIS A O 1
ATOM 695 N N . PRO A 1 86 ? 16.417 29.242 7.391 1.00 26.11 82 PRO A N 1
ATOM 696 C CA . PRO A 1 86 ? 17.203 28.602 6.317 1.00 26.24 82 PRO A CA 1
ATOM 697 C C . PRO A 1 86 ? 18.378 29.410 5.734 1.00 25.92 82 PRO A C 1
ATOM 698 O O . PRO A 1 86 ? 19.326 28.822 5.197 1.00 25.43 82 PRO A O 1
ATOM 702 N N . ASN A 1 87 ? 18.325 30.736 5.844 1.00 26.30 83 ASN A N 1
ATOM 703 C CA . ASN A 1 87 ? 19.339 31.614 5.228 1.00 26.73 83 ASN A CA 1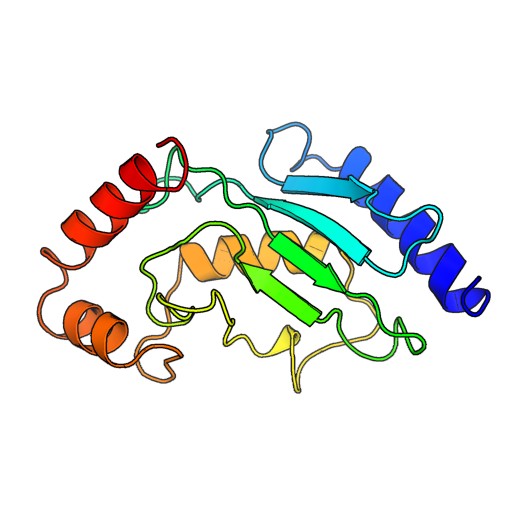
ATOM 704 C C . ASN A 1 87 ? 20.297 32.242 6.253 1.00 27.19 83 ASN A C 1
ATOM 705 O O . ASN A 1 87 ? 21.034 33.196 5.940 1.00 27.67 83 ASN A O 1
ATOM 710 N N . ILE A 1 88 ? 20.278 31.717 7.479 1.00 27.07 84 ILE A N 1
ATOM 711 C CA . ILE A 1 88 ? 21.194 32.162 8.550 1.00 27.37 84 ILE A CA 1
ATOM 712 C C . ILE A 1 88 ? 21.756 30.938 9.273 1.00 27.23 84 ILE A C 1
ATOM 713 O O . ILE A 1 88 ? 20.991 30.002 9.584 1.00 26.12 84 ILE A O 1
ATOM 718 N N . SER A 1 89 ? 23.073 30.903 9.522 1.00 27.40 85 SER A N 1
ATOM 719 C CA . SER A 1 89 ? 23.674 29.749 10.235 1.00 26.71 85 SER A CA 1
ATOM 720 C C . SER A 1 89 ? 23.160 29.699 11.655 1.00 26.38 85 SER A C 1
ATOM 721 O O . SER A 1 89 ? 23.302 30.657 12.405 1.00 28.05 85 SER A O 1
ATOM 724 N N . SER A 1 90 ? 22.601 28.553 12.014 1.00 25.46 86 SER A N 1
ATOM 725 C CA . SER A 1 90 ? 22.147 28.233 13.370 1.00 25.42 86 SER A CA 1
ATOM 726 C C . SER A 1 90 ? 23.298 28.087 14.355 1.00 25.63 86 SER A C 1
ATOM 727 O O . SER A 1 90 ? 23.094 28.027 15.582 1.00 26.58 86 SER A O 1
ATOM 730 N N . VAL A 1 91 ? 24.518 28.022 13.812 1.00 25.73 87 VAL A N 1
ATOM 731 C CA . VAL A 1 91 ? 25.734 27.921 14.617 1.00 25.64 87 VAL A CA 1
ATOM 732 C C . VAL A 1 91 ? 26.465 29.253 14.793 1.00 26.40 87 VAL A C 1
ATOM 733 O O . VAL A 1 91 ? 26.773 29.626 15.911 1.00 26.43 87 VAL A O 1
ATOM 737 N N . THR A 1 92 ? 26.750 29.956 13.687 1.00 26.14 88 THR A N 1
ATOM 738 C CA . THR A 1 92 ? 27.565 31.198 13.694 1.00 27.33 88 THR A CA 1
ATOM 739 C C . THR A 1 92 ? 26.813 32.501 13.524 1.00 27.85 88 THR A C 1
ATOM 740 O O . THR A 1 92 ? 27.404 33.567 13.716 1.00 29.88 88 THR A O 1
ATOM 744 N N . GLY A 1 93 ? 25.584 32.439 13.037 1.00 27.36 89 GLY A N 1
ATOM 745 C CA . GLY A 1 93 ? 24.791 33.637 12.743 1.00 27.50 89 GLY A CA 1
ATOM 746 C C . GLY A 1 93 ? 25.138 34.256 11.385 1.00 27.32 89 GLY A C 1
ATOM 747 O O . GLY A 1 93 ? 24.621 35.336 11.031 1.00 28.52 89 GLY A O 1
ATOM 748 N N . ALA A 1 94 ? 25.994 33.578 10.608 1.00 26.55 90 ALA A N 1
ATOM 749 C CA . ALA A 1 94 ? 26.325 34.022 9.236 1.00 27.87 90 ALA A CA 1
ATOM 750 C C . ALA A 1 94 ? 25.080 34.105 8.343 1.00 28.17 90 ALA A C 1
ATOM 751 O O . ALA A 1 94 ? 24.186 33.251 8.431 1.00 27.34 90 ALA A O 1
ATOM 753 N N . ILE A 1 95 ? 25.009 35.155 7.507 1.00 27.89 91 ILE A N 1
ATOM 754 C CA . ILE A 1 95 ? 23.838 35.488 6.725 1.00 28.03 91 ILE A CA 1
ATOM 755 C C . ILE A 1 95 ? 24.085 35.315 5.215 1.00 29.08 91 ILE A C 1
ATOM 756 O O . ILE A 1 95 ? 25.107 35.773 4.661 1.00 29.62 91 ILE A O 1
ATOM 761 N N . CYS A 1 96 ? 23.146 34.649 4.556 1.00 28.79 92 CYS A N 1
ATOM 762 C CA . CYS A 1 96 ? 23.081 34.582 3.085 1.00 28.48 92 CYS A CA 1
ATOM 763 C C . CYS A 1 96 ? 22.063 35.585 2.580 1.00 28.59 92 CYS A C 1
ATOM 764 O O . CYS A 1 96 ? 20.848 35.383 2.727 1.00 29.05 92 CYS A O 1
ATOM 767 N N . LEU A 1 97 ? 22.540 36.697 2.025 1.00 27.54 93 LEU A N 1
ATOM 768 C CA . LEU A 1 97 ? 21.649 37.723 1.454 1.00 27.08 93 LEU A CA 1
ATOM 769 C C . LEU A 1 97 ? 22.387 38.555 0.430 1.00 26.64 93 LEU A C 1
ATOM 770 O O . LEU A 1 97 ? 23.491 39.059 0.698 1.00 26.23 93 LEU A O 1
ATOM 775 N N . ASP A 1 98 ? 21.790 38.707 -0.745 1.00 26.49 94 ASP A N 1
ATOM 776 C CA . ASP A 1 98 ? 22.532 39.262 -1.877 1.00 26.25 94 ASP A CA 1
ATOM 777 C C . ASP A 1 98 ? 23.065 40.678 -1.643 1.00 25.58 94 ASP A C 1
ATOM 778 O O . ASP A 1 98 ? 24.192 41.020 -2.080 1.00 25.37 94 ASP A O 1
ATOM 783 N N . ILE A 1 99 ? 22.309 41.500 -0.942 1.00 25.28 95 ILE A N 1
ATOM 784 C CA . ILE A 1 99 ? 22.748 42.883 -0.716 1.00 26.98 95 ILE A CA 1
ATOM 785 C C . ILE A 1 99 ? 24.031 42.972 0.121 1.00 27.06 95 ILE A C 1
ATOM 786 O O . ILE A 1 99 ? 24.704 44.008 0.107 1.00 27.25 95 ILE A O 1
ATOM 791 N N . LEU A 1 100 ? 24.342 41.889 0.847 1.00 26.76 96 LEU A N 1
ATOM 792 C CA . LEU A 1 100 ? 25.565 41.818 1.667 1.00 27.50 96 LEU A CA 1
ATOM 793 C C . LEU A 1 100 ? 26.742 41.222 0.889 1.00 28.46 96 LEU A C 1
ATOM 794 O O . LEU A 1 100 ? 27.845 41.068 1.449 1.00 26.94 96 LEU A O 1
ATOM 799 N N . LYS A 1 101 ? 26.524 40.892 -0.399 1.00 28.95 97 LY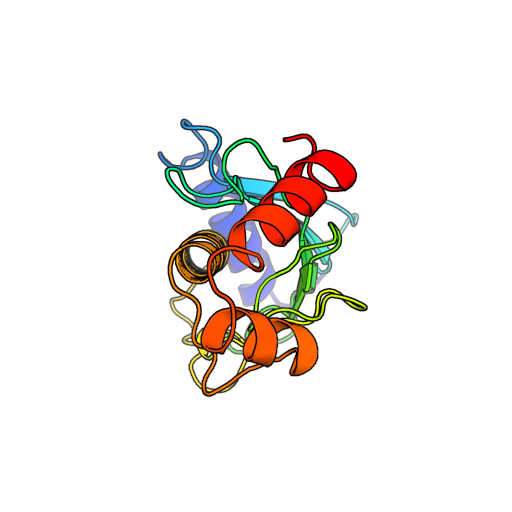S A N 1
ATOM 800 C CA . LYS A 1 101 ? 27.598 40.417 -1.259 1.00 30.50 97 LYS A CA 1
ATOM 801 C C . LYS A 1 101 ? 27.532 41.131 -2.611 1.00 30.36 97 LYS A C 1
ATOM 802 O O . LYS A 1 101 ? 27.837 42.340 -2.705 1.00 32.57 97 LYS A O 1
ATOM 808 N N . ASP A 1 102 ? 27.061 40.472 -3.653 1.00 28.69 98 ASP A N 1
ATOM 809 C CA . ASP A 1 102 ? 27.210 41.057 -4.991 1.00 29.14 98 ASP A CA 1
ATOM 810 C C . ASP A 1 102 ? 26.198 42.136 -5.376 1.00 28.92 98 ASP A C 1
ATOM 811 O O . ASP A 1 102 ? 26.392 42.836 -6.412 1.00 28.80 98 ASP A O 1
ATOM 816 N N . GLN A 1 103 ? 25.123 42.274 -4.591 1.00 26.82 99 GLN A N 1
ATOM 817 C CA . GLN A 1 103 ? 24.081 43.237 -4.929 1.00 27.65 99 GLN A CA 1
ATOM 818 C C . GLN A 1 103 ? 24.044 44.455 -3.980 1.00 26.96 99 GLN A C 1
ATOM 819 O O . GLN A 1 103 ? 23.034 45.171 -3.904 1.00 26.74 99 GLN A O 1
ATOM 825 N N . TRP A 1 104 ? 25.128 44.723 -3.252 1.00 25.83 100 TRP A N 1
ATOM 826 C CA . TRP A 1 104 ? 25.264 45.968 -2.518 1.00 25.87 100 TRP A CA 1
ATOM 827 C C . TRP A 1 104 ? 25.274 47.144 -3.511 1.00 25.60 100 TRP A C 1
ATOM 828 O O . TRP A 1 104 ? 25.922 47.078 -4.567 1.00 24.95 100 TRP A O 1
ATOM 839 N N . ALA A 1 105 ? 24.567 48.207 -3.168 1.00 25.13 101 ALA A N 1
ATOM 840 C CA . ALA A 1 105 ? 24.614 49.476 -3.918 1.00 25.51 101 ALA A CA 1
ATOM 841 C C . ALA A 1 105 ? 24.966 50.561 -2.937 1.00 25.17 101 ALA A C 1
ATOM 842 O O . ALA A 1 105 ? 24.477 50.535 -1.807 1.00 24.08 101 ALA A O 1
ATOM 844 N N . ALA A 1 106 ? 25.733 51.545 -3.400 1.00 25.33 102 ALA A N 1
ATOM 845 C CA . ALA A 1 106 ? 26.220 52.629 -2.507 1.00 25.89 102 ALA A CA 1
ATOM 846 C C . ALA A 1 106 ? 25.086 53.475 -1.924 1.00 24.83 102 ALA A C 1
ATOM 847 O O . ALA A 1 106 ? 25.265 54.088 -0.874 1.00 27.15 102 ALA A O 1
ATOM 849 N N . ALA A 1 107 ? 23.934 53.529 -2.573 1.00 23.00 103 ALA A N 1
ATOM 850 C CA . ALA A 1 107 ? 22.789 54.243 -2.042 1.00 24.62 103 ALA A CA 1
ATOM 851 C C . ALA A 1 107 ? 22.152 53.645 -0.781 1.00 25.04 103 ALA A C 1
ATOM 852 O O . ALA A 1 107 ? 21.343 54.325 -0.097 1.00 24.57 103 ALA A O 1
ATOM 854 N N . MET A 1 108 ? 22.455 52.372 -0.519 1.00 23.30 104 MET A N 1
ATOM 855 C CA . MET A 1 108 ? 21.888 51.639 0.635 1.00 24.65 104 MET A CA 1
ATOM 856 C C . MET A 1 108 ? 22.445 52.172 1.918 1.00 24.97 104 MET A C 1
ATOM 857 O O . MET A 1 108 ? 23.489 52.827 1.929 1.00 24.21 104 MET A O 1
ATOM 862 N N . THR A 1 109 ? 21.746 51.860 3.004 1.00 24.17 105 THR A N 1
ATOM 863 C CA . THR A 1 109 ? 22.074 52.476 4.281 1.00 24.49 105 THR A CA 1
ATOM 864 C C . THR A 1 109 ? 21.975 51.466 5.415 1.00 24.66 105 THR A C 1
ATOM 865 O O . THR A 1 109 ? 21.384 50.383 5.262 1.00 24.62 105 THR A O 1
ATOM 869 N N . LEU A 1 110 ? 22.395 51.875 6.623 1.00 24.90 106 LEU A N 1
ATOM 870 C CA . LEU A 1 110 ? 22.142 51.067 7.811 1.00 24.84 106 LEU A CA 1
ATOM 871 C C . LEU A 1 110 ? 20.638 50.732 7.923 1.00 24.24 106 LEU A C 1
ATOM 872 O O . LEU A 1 110 ? 20.285 49.575 8.138 1.00 24.31 106 LEU A O 1
ATOM 877 N N . ARG A 1 111 ? 19.797 51.757 7.759 1.00 23.22 107 ARG A N 1
ATOM 878 C CA . ARG A 1 111 ? 18.352 51.583 7.868 1.00 24.55 107 ARG A CA 1
ATOM 879 C C . ARG A 1 111 ? 17.900 50.489 6.866 1.00 24.80 107 ARG A C 1
ATOM 880 O O . ARG A 1 111 ? 17.198 49.531 7.247 1.00 23.85 107 ARG A O 1
ATOM 888 N N . THR A 1 112 ? 18.278 50.609 5.590 1.00 24.88 108 THR A N 1
ATOM 889 C CA . THR A 1 112 ? 17.730 49.639 4.604 1.00 24.88 108 THR A CA 1
ATOM 890 C C . THR A 1 112 ? 18.296 48.242 4.803 1.00 25.10 108 THR A C 1
ATOM 891 O O . THR A 1 112 ? 17.591 47.243 4.537 1.00 26.04 108 THR A O 1
ATOM 895 N N . VAL A 1 113 ? 19.546 48.138 5.288 1.00 25.86 109 VAL A N 1
ATOM 896 C CA . VAL A 1 113 ? 20.109 46.837 5.652 1.00 25.63 109 VAL A CA 1
ATOM 897 C C . VAL A 1 113 ? 19.268 46.152 6.782 1.00 26.12 109 VAL A C 1
ATOM 898 O O . VAL A 1 113 ? 18.916 44.959 6.685 1.00 27.07 109 VAL A O 1
ATOM 902 N N . LEU A 1 114 ? 19.001 46.895 7.851 1.00 24.70 110 LEU A N 1
ATOM 903 C CA . LEU A 1 114 ? 18.188 46.363 8.991 1.00 24.96 110 LEU A CA 1
ATOM 904 C C . LEU A 1 114 ? 16.814 45.917 8.486 1.00 24.36 110 LEU A C 1
ATOM 905 O O . LEU A 1 114 ? 16.331 44.821 8.801 1.00 26.59 110 LEU A O 1
ATOM 910 N N . LEU A 1 115 ? 16.167 46.772 7.697 1.00 25.37 111 LEU A N 1
ATOM 911 C CA . LEU A 1 115 ? 14.808 46.496 7.158 1.00 24.88 111 LEU A CA 1
ATOM 912 C C . LEU A 1 115 ? 14.813 45.298 6.199 1.00 24.08 111 LEU A C 1
ATOM 913 O O . LEU A 1 115 ? 13.829 44.487 6.186 1.00 24.62 111 LEU A O 1
ATOM 918 N N . SER A 1 116 ? 15.893 45.160 5.429 1.00 26.25 112 SER A N 1
ATOM 919 C CA . SER A 1 116 ? 16.055 44.009 4.527 1.00 25.81 112 SER A CA 1
ATOM 920 C C . SER A 1 116 ? 16.248 42.663 5.295 1.00 26.31 112 SER A C 1
ATOM 921 O O . SER A 1 116 ? 15.760 41.588 4.876 1.00 27.41 112 SER A O 1
ATOM 924 N N . LEU A 1 117 ? 16.930 42.730 6.424 1.00 25.87 113 LEU A N 1
ATOM 925 C CA . LEU A 1 117 ? 17.111 41.577 7.279 1.00 27.17 113 LEU A CA 1
ATOM 926 C C . LEU A 1 117 ? 15.796 41.140 7.917 1.00 27.24 113 LEU A C 1
ATOM 927 O O . LEU A 1 117 ? 15.498 39.928 7.976 1.00 26.42 113 LEU A O 1
ATOM 932 N N . GLN A 1 118 ? 14.999 42.110 8.373 1.00 28.12 114 GLN A N 1
ATOM 933 C CA . GLN A 1 118 ? 13.637 41.809 8.824 1.00 28.62 114 GLN A CA 1
ATOM 934 C C . GLN A 1 118 ? 12.852 41.137 7.714 1.00 28.65 114 GLN A C 1
ATOM 935 O O . GLN A 1 118 ? 12.139 40.138 7.958 1.00 28.09 114 GLN A O 1
ATOM 941 N N . ALA A 1 119 ? 12.946 41.669 6.492 1.00 27.91 115 ALA A N 1
ATOM 942 C CA . ALA A 1 119 ? 12.154 41.118 5.377 1.00 28.10 115 ALA A CA 1
ATOM 943 C C . ALA A 1 119 ? 12.588 39.677 5.074 1.00 26.45 115 ALA A C 1
ATOM 944 O O . ALA A 1 119 ? 11.763 38.803 4.743 1.00 27.42 115 ALA A O 1
ATOM 946 N N . LEU A 1 120 ? 13.873 39.427 5.235 1.00 26.64 116 LEU A N 1
ATOM 947 C CA . LEU A 1 120 ? 14.433 38.067 5.067 1.00 27.74 116 LEU A CA 1
ATOM 948 C C . LEU A 1 120 ? 13.821 37.103 6.088 1.00 27.53 116 LEU A C 1
ATOM 949 O O . LEU A 1 120 ? 13.444 35.986 5.724 1.00 28.27 116 LEU A O 1
ATOM 954 N N . LEU A 1 121 ? 13.676 37.548 7.340 1.00 27.87 117 LEU A N 1
ATOM 955 C CA . LEU A 1 121 ? 12.993 36.745 8.384 1.00 28.33 117 LEU A CA 1
ATOM 956 C C . LEU A 1 121 ? 11.577 36.345 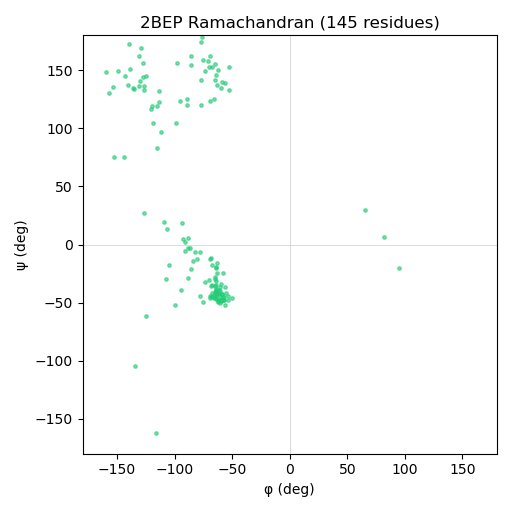7.989 1.00 28.20 117 LEU A C 1
ATOM 957 O O . LEU A 1 121 ? 11.148 35.224 8.315 1.00 28.19 117 LEU A O 1
ATOM 962 N N . ALA A 1 122 ? 10.869 37.240 7.286 1.00 27.78 118 ALA A N 1
ATOM 963 C CA . ALA A 1 122 ? 9.529 36.962 6.775 1.00 28.34 118 ALA A CA 1
ATOM 964 C C . ALA A 1 122 ? 9.421 36.180 5.441 1.00 28.67 118 ALA A C 1
ATOM 965 O O . ALA A 1 122 ? 8.323 35.780 5.046 1.00 28.67 118 ALA A O 1
ATOM 967 N N . ALA A 1 123 ? 10.539 35.924 4.788 1.00 29.73 119 ALA A N 1
ATOM 968 C CA . ALA A 1 123 ? 10.537 35.366 3.422 1.00 30.46 119 ALA A CA 1
ATOM 969 C C . ALA A 1 123 ? 11.806 34.574 3.199 1.00 31.05 119 ALA A C 1
ATOM 970 O O . ALA A 1 123 ? 12.738 35.037 2.524 1.00 29.76 119 ALA A O 1
ATOM 972 N N . ALA A 1 124 ? 11.853 33.384 3.786 1.00 31.22 120 ALA A N 1
ATOM 973 C CA . ALA A 1 124 ? 12.998 32.463 3.612 1.00 31.70 120 ALA A CA 1
ATOM 974 C C . ALA A 1 124 ? 13.133 32.007 2.157 1.00 32.78 120 ALA A C 1
ATOM 975 O O . ALA A 1 124 ? 12.132 31.890 1.439 1.00 31.64 120 ALA A O 1
ATOM 977 N N . GLU A 1 125 ? 14.379 31.816 1.715 1.00 33.28 121 GLU A N 1
ATOM 978 C CA . GLU A 1 125 ? 14.654 31.162 0.431 1.00 34.27 121 GLU A CA 1
ATOM 979 C C . GLU A 1 125 ? 15.393 29.840 0.659 1.00 34.00 121 GLU A C 1
ATOM 980 O O . GLU A 1 125 ? 16.610 29.804 0.560 1.00 33.47 121 GLU A O 1
ATOM 986 N N . PRO A 1 126 ? 14.675 28.753 0.959 1.00 34.07 122 PRO A N 1
ATOM 987 C CA . PRO A 1 126 ? 15.342 27.495 1.338 1.00 34.63 122 PRO A CA 1
ATOM 988 C C . PRO A 1 126 ? 16.104 26.798 0.202 1.00 35.00 122 PRO A C 1
ATOM 989 O O . PRO A 1 126 ? 16.831 25.834 0.462 1.00 35.01 122 PRO A O 1
ATOM 993 N N . ASP A 1 127 ? 15.889 27.230 -1.042 1.00 35.53 123 ASP A N 1
ATOM 994 C CA . ASP A 1 127 ? 16.532 26.574 -2.185 1.00 36.06 123 ASP A CA 1
ATOM 995 C C . ASP A 1 127 ? 17.941 27.090 -2.425 1.00 36.13 123 ASP A C 1
ATOM 996 O O . ASP A 1 127 ? 18.693 26.472 -3.184 1.00 37.00 123 ASP A O 1
ATOM 1001 N N . ASP A 1 128 ? 18.264 28.222 -1.798 1.00 36.01 124 ASP A N 1
ATOM 1002 C CA A ASP A 1 128 ? 19.592 28.846 -1.800 0.50 35.51 124 ASP A CA 1
ATOM 1003 C CA B ASP A 1 128 ? 19.624 28.746 -1.783 0.50 35.45 124 ASP A CA 1
ATOM 1004 C C . ASP A 1 128 ? 19.961 29.098 -0.329 1.00 35.12 124 ASP A C 1
ATOM 1005 O O . ASP A 1 128 ? 20.016 30.258 0.083 1.00 34.70 124 ASP A O 1
ATOM 1014 N N . PRO A 1 129 ? 20.188 28.035 0.469 1.00 34.40 125 PRO A N 1
ATOM 1015 C CA . PRO A 1 129 ? 20.322 28.170 1.912 1.00 33.98 125 PRO A CA 1
ATOM 1016 C C . PRO A 1 129 ? 21.722 28.521 2.415 1.00 33.48 125 PRO A C 1
ATOM 1017 O O . PRO A 1 129 ? 22.711 28.401 1.683 1.00 32.86 125 PRO A O 1
ATOM 1021 N N . GLN A 1 130 ? 21.775 29.003 3.654 1.00 31.74 126 GLN A N 1
ATOM 1022 C CA . GLN A 1 130 ? 23.024 29.121 4.416 1.00 31.34 126 GLN A CA 1
ATOM 1023 C C . GLN A 1 130 ? 23.209 27.883 5.284 1.00 31.18 126 GLN A C 1
ATOM 1024 O O . GLN A 1 130 ? 24.332 27.380 5.416 1.00 31.19 126 GLN A O 1
ATOM 1030 N N . ASP A 1 131 ? 22.108 27.392 5.861 1.00 30.50 127 ASP A N 1
ATOM 1031 C CA . ASP A 1 131 ? 22.132 26.267 6.787 1.00 29.43 127 ASP A CA 1
ATOM 1032 C C . ASP A 1 131 ? 21.301 25.114 6.214 1.00 29.28 127 ASP A C 1
ATOM 1033 O O . ASP A 1 131 ? 20.069 25.158 6.233 1.00 28.56 127 ASP A O 1
ATOM 1038 N N . ALA A 1 132 ? 21.971 24.088 5.715 1.00 28.98 128 ALA A N 1
ATOM 1039 C CA . ALA A 1 132 ? 21.292 22.975 5.048 1.00 29.05 128 ALA A CA 1
ATOM 1040 C C . ALA A 1 132 ? 20.313 22.180 5.907 1.00 29.33 128 ALA A C 1
ATOM 1041 O O . ALA A 1 132 ? 19.269 21.717 5.428 1.00 29.38 128 ALA A O 1
ATOM 1043 N N . VAL A 1 133 ? 20.668 21.963 7.161 1.00 28.93 129 VAL A N 1
ATOM 1044 C CA . VAL A 1 133 ? 19.812 21.184 8.045 1.00 28.52 129 VAL A CA 1
ATOM 1045 C C . VAL A 1 133 ? 18.475 21.912 8.258 1.00 28.32 129 VAL A C 1
ATOM 1046 O O . VAL A 1 133 ? 17.400 21.289 8.268 1.00 28.06 129 VAL A O 1
ATOM 1050 N N . VAL A 1 134 ? 18.564 23.230 8.445 1.00 27.72 130 VAL A N 1
ATOM 1051 C CA . VAL A 1 134 ? 17.391 24.061 8.717 1.00 27.37 130 VAL A CA 1
ATOM 1052 C C . VAL A 1 134 ? 16.550 24.121 7.461 1.00 27.21 130 VAL A C 1
ATOM 1053 O O . VAL A 1 134 ? 15.313 23.985 7.493 1.00 26.32 130 VAL A O 1
ATOM 1057 N N . ALA A 1 135 ? 17.230 24.315 6.343 1.00 27.14 131 ALA A N 1
ATOM 1058 C CA . ALA A 1 135 ? 16.556 24.428 5.061 1.00 28.13 131 ALA A CA 1
ATOM 1059 C C . ALA A 1 135 ? 15.810 23.139 4.698 1.00 28.30 131 ALA A C 1
ATOM 1060 O O . ALA A 1 135 ? 14.666 23.177 4.212 1.00 29.14 131 ALA A O 1
ATOM 1062 N N . ASN A 1 136 ? 16.439 21.994 4.959 1.00 28.64 132 ASN A N 1
ATOM 1063 C CA . ASN A 1 136 ? 15.795 20.692 4.733 1.00 28.51 132 ASN A CA 1
ATOM 1064 C C . ASN A 1 136 ? 14.508 20.514 5.533 1.00 28.41 132 ASN A C 1
ATOM 1065 O O . ASN A 1 136 ? 13.500 20.023 5.006 1.00 27.56 132 ASN A O 1
ATOM 1070 N N . GLN A 1 137 ? 14.541 20.933 6.796 1.00 28.02 133 GLN A N 1
ATOM 1071 C CA . GLN A 1 137 ? 13.367 20.844 7.674 1.00 27.92 133 GLN A CA 1
ATOM 1072 C C . GLN A 1 137 ? 12.260 21.782 7.200 1.00 27.63 133 GL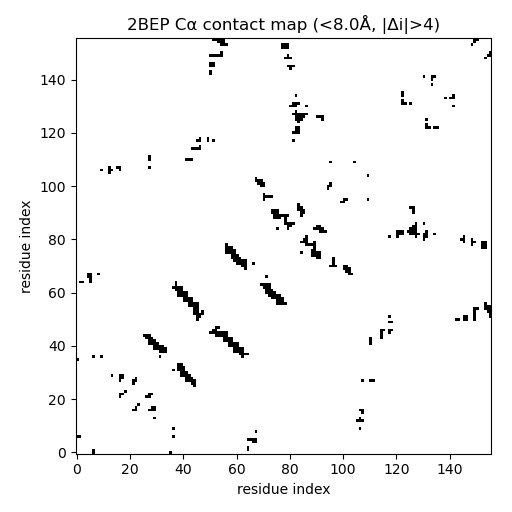N A C 1
ATOM 1073 O O . GLN A 1 137 ? 11.089 21.405 7.171 1.00 26.78 133 GLN A O 1
ATOM 1079 N N . TYR A 1 138 ? 12.655 23.002 6.845 1.00 27.95 134 TYR A N 1
ATOM 1080 C CA . TYR A 1 138 ? 11.739 24.003 6.271 1.00 29.34 134 TYR A CA 1
ATOM 1081 C C . TYR A 1 138 ? 10.955 23.381 5.116 1.00 30.05 134 TYR A C 1
ATOM 1082 O O . TYR A 1 138 ? 9.743 23.510 5.043 1.00 30.53 134 TYR A O 1
ATOM 1091 N N . LYS A 1 139 ? 11.654 22.674 4.237 1.00 31.13 135 LYS A N 1
ATOM 1092 C CA . LYS A 1 139 ? 11.011 22.079 3.061 1.00 32.12 135 LYS A CA 1
ATOM 1093 C C . LYS A 1 139 ? 10.226 20.809 3.375 1.00 32.19 135 LYS A C 1
ATOM 1094 O O . LYS A 1 139 ? 9.083 20.642 2.921 1.00 32.96 135 LYS A O 1
ATOM 1100 N N . GLN A 1 140 ? 10.809 19.914 4.169 1.00 32.10 136 GLN A N 1
ATOM 1101 C CA . GLN A 1 140 ? 10.237 18.587 4.365 1.00 32.05 136 GLN A CA 1
ATOM 1102 C C . GLN A 1 140 ? 9.216 18.481 5.495 1.00 31.18 136 GLN A C 1
ATOM 1103 O O . GLN A 1 140 ? 8.333 17.595 5.462 1.00 31.94 136 GLN A O 1
ATOM 1109 N N . ASN A 1 141 ? 9.357 19.323 6.511 1.00 30.11 137 ASN A N 1
ATOM 1110 C CA . ASN A 1 141 ? 8.447 19.321 7.646 1.00 30.16 137 ASN A CA 1
ATOM 1111 C C . ASN A 1 141 ? 8.218 20.747 8.139 1.00 29.88 137 ASN A C 1
ATOM 1112 O O . ASN A 1 141 ? 8.784 21.169 9.140 1.00 29.38 137 ASN A O 1
ATOM 1117 N N . PRO A 1 142 ? 7.420 21.516 7.403 1.00 30.16 138 PRO A N 1
ATOM 1118 C CA . PRO A 1 142 ? 7.235 22.938 7.731 1.00 30.00 138 PRO A CA 1
ATOM 1119 C C . PRO A 1 142 ? 6.565 23.169 9.088 1.00 30.04 138 PRO A C 1
ATOM 1120 O O . PRO A 1 142 ? 6.849 24.181 9.732 1.00 30.67 138 PRO A O 1
ATOM 1124 N N . GLU A 1 143 ? 5.684 22.261 9.506 1.00 29.93 139 GLU A N 1
ATOM 1125 C CA . GLU A 1 143 ? 5.066 22.368 10.840 1.00 29.86 139 GLU A CA 1
ATOM 1126 C C . GLU A 1 143 ? 6.119 22.301 11.937 1.00 29.07 139 GLU A C 1
ATOM 1127 O O . GLU A 1 143 ? 6.133 23.158 12.838 1.00 28.12 139 GLU A O 1
ATOM 1133 N N . MET A 1 144 ? 7.021 21.323 11.853 1.00 27.85 140 MET A N 1
ATOM 1134 C CA A MET A 1 144 ? 8.061 21.233 12.861 0.50 27.81 140 MET A CA 1
ATOM 1135 C CA B MET A 1 144 ? 8.107 21.183 12.832 0.50 27.65 140 MET A CA 1
ATOM 1136 C C . MET A 1 144 ? 9.131 22.304 12.686 1.00 27.16 140 MET A C 1
ATOM 1137 O O . MET A 1 144 ? 9.759 22.689 13.654 1.00 26.09 140 MET A O 1
ATOM 1146 N N . PHE A 1 145 ? 9.314 22.811 11.466 1.00 26.95 141 PHE A N 1
ATOM 1147 C CA . PHE A 1 145 ? 10.163 23.975 11.315 1.00 27.05 141 PHE A CA 1
ATOM 1148 C C . PHE A 1 145 ? 9.603 25.138 12.135 1.00 26.72 141 PHE A C 1
ATOM 1149 O O . PHE A 1 145 ? 10.336 25.808 12.849 1.00 26.64 141 PHE A O 1
ATOM 1157 N N . LYS A 1 146 ? 8.309 25.387 12.015 1.00 27.64 142 LYS A N 1
ATOM 1158 C CA . LYS A 1 146 ? 7.657 26.504 12.717 1.00 28.06 142 LYS A CA 1
ATOM 1159 C C . LYS A 1 146 ? 7.781 26.375 14.244 1.00 27.48 142 LYS A C 1
ATOM 1160 O O . LYS A 1 146 ? 8.060 27.359 14.935 1.00 27.15 142 LYS A O 1
ATOM 1166 N N . GLN A 1 147 ? 7.558 25.166 14.744 1.00 26.85 143 GLN A N 1
ATOM 1167 C CA . GLN A 1 147 ? 7.618 24.917 16.195 1.00 26.79 143 GLN A CA 1
ATOM 1168 C C . GLN A 1 147 ? 9.036 25.131 16.721 1.00 26.26 143 GLN A C 1
ATOM 1169 O O . GLN A 1 147 ? 9.229 25.702 17.798 1.00 25.99 143 GLN A O 1
ATOM 1175 N N . THR A 1 148 ? 10.018 24.673 15.950 1.00 24.78 144 THR A N 1
ATOM 1176 C CA . THR A 1 148 ? 11.426 24.839 16.289 1.00 24.69 144 THR A CA 1
ATOM 1177 C C . THR A 1 148 ? 11.868 26.305 16.282 1.00 24.06 144 THR A C 1
ATOM 1178 O O . THR A 1 148 ? 12.503 26.776 17.226 1.00 23.72 144 THR A O 1
ATOM 1182 N N . ALA A 1 149 ? 11.487 27.036 15.248 1.00 23.49 145 ALA A N 1
ATOM 1183 C CA . ALA A 1 149 ? 11.877 28.450 15.144 1.00 24.34 145 ALA A CA 1
ATOM 1184 C C . ALA A 1 149 ? 11.261 29.289 16.285 1.00 23.71 145 ALA A C 1
ATOM 1185 O O . ALA A 1 149 ? 11.934 30.177 16.813 1.00 23.17 145 ALA A O 1
ATOM 1187 N N . ARG A 1 150 ? 10.015 28.975 16.655 1.00 23.76 146 ARG A N 1
ATOM 1188 C CA . ARG A 1 150 ? 9.309 29.624 17.765 1.00 25.45 146 ARG A CA 1
ATOM 1189 C C . ARG A 1 150 ? 9.999 29.342 19.061 1.00 24.14 146 ARG A C 1
ATOM 1190 O O . ARG A 1 150 ? 10.217 30.231 19.895 1.00 23.49 146 ARG A O 1
ATOM 1198 N N . LEU A 1 151 ? 10.320 28.074 19.255 1.00 23.51 147 LEU A N 1
ATOM 1199 C CA . LEU A 1 151 ? 11.022 27.700 20.460 1.00 23.67 147 LEU A CA 1
ATOM 1200 C C . LEU A 1 151 ? 12.327 28.493 20.544 1.00 22.99 147 LEU A C 1
ATOM 1201 O O . LEU A 1 151 ? 12.655 29.080 21.573 1.00 23.11 147 LEU A O 1
ATOM 1206 N N . TRP A 1 152 ? 13.077 28.533 19.459 1.00 23.27 148 TRP A N 1
ATOM 1207 C CA . TRP A 1 152 ? 14.353 29.266 19.516 1.00 23.93 148 TRP A CA 1
ATOM 1208 C C . TRP A 1 152 ? 14.180 30.773 19.742 1.00 24.05 148 TRP A C 1
ATOM 1209 O O . TRP A 1 152 ? 15.027 31.402 20.348 1.00 24.96 148 TRP A O 1
ATOM 1220 N N . ALA A 1 153 ? 13.078 31.328 19.271 1.00 24.78 149 ALA A N 1
ATOM 1221 C CA . ALA A 1 153 ? 12.758 32.739 19.511 1.00 25.05 149 ALA A CA 1
ATOM 1222 C C . ALA A 1 153 ? 12.543 32.937 21.024 1.00 26.09 149 ALA A C 1
ATOM 1223 O O . ALA A 1 153 ? 13.054 33.905 21.580 1.00 26.64 149 ALA A O 1
ATOM 1225 N N . HIS A 1 154 ? 11.840 32.012 21.697 1.00 25.78 150 HIS A N 1
ATOM 1226 C CA . HIS A 1 154 ? 11.718 32.075 23.158 1.00 26.74 150 HIS A CA 1
ATOM 1227 C C . HIS A 1 154 ? 13.033 31.812 23.889 1.00 27.23 150 HIS A C 1
ATOM 1228 O O . HIS A 1 154 ? 13.353 32.503 24.860 1.00 28.33 150 HIS A O 1
ATOM 1235 N N . VAL A 1 155 ? 13.758 30.778 23.461 1.00 27.38 151 VAL A N 1
ATOM 1236 C CA . VAL A 1 155 ? 15.021 30.363 24.098 1.00 27.68 151 VAL A CA 1
ATOM 1237 C C . VAL A 1 155 ? 16.101 31.489 24.005 1.00 27.32 151 VAL A C 1
ATOM 1238 O O . VAL A 1 155 ? 16.732 31.825 25.014 1.00 26.63 151 VAL A O 1
ATOM 1242 N N . TYR A 1 156 ? 16.296 32.043 22.815 1.00 28.37 152 TYR A N 1
ATOM 1243 C CA . TYR A 1 156 ? 17.433 32.941 22.550 1.00 27.90 152 TYR A CA 1
ATOM 1244 C C . TYR A 1 156 ? 17.085 34.433 22.400 1.00 28.86 152 TYR A C 1
ATOM 1245 O O . TYR A 1 156 ? 17.946 35.282 22.664 1.00 29.22 152 TYR A O 1
ATOM 1254 N N . ALA A 1 157 ? 15.877 34.744 21.925 1.00 28.52 153 ALA A N 1
ATOM 1255 C CA . ALA A 1 157 ? 15.515 36.114 21.471 1.00 27.53 153 ALA A CA 1
ATOM 1256 C C . ALA A 1 157 ? 14.472 36.822 22.342 1.00 27.65 153 ALA A C 1
ATOM 1257 O O . ALA A 1 157 ? 13.931 37.853 21.962 1.00 27.77 153 ALA A O 1
ATOM 1259 N N A GLY A 1 158 ? 14.157 36.249 23.500 0.50 26.57 154 GLY A N 1
ATOM 1260 N N B GLY A 1 158 ? 14.257 36.315 23.552 0.50 27.83 154 GLY A N 1
ATOM 1261 C CA A GLY A 1 158 ? 13.246 36.903 24.440 0.50 26.13 154 GLY A CA 1
ATOM 1262 C CA B GLY A 1 158 ? 13.142 36.791 24.360 0.50 28.17 154 GLY A CA 1
ATOM 1263 C C A GLY A 1 158 ? 11.775 36.929 24.050 0.50 25.52 154 GLY A C 1
ATOM 1264 C C B GLY A 1 158 ? 11.910 36.199 23.723 0.50 28.44 154 GLY A C 1
ATOM 1265 O O A GLY A 1 158 ? 10.980 37.684 24.650 0.50 24.76 154 GLY A O 1
ATOM 1266 O O B GLY A 1 158 ? 11.956 35.084 23.249 0.50 28.93 154 GLY A O 1
ATOM 1267 N N A ALA A 1 159 ? 11.410 36.122 23.046 0.50 24.93 155 ALA A N 1
ATOM 1268 N N B ALA A 1 159 ? 10.798 36.910 23.692 0.50 28.89 155 ALA A N 1
ATOM 1269 C CA A ALA A 1 159 ? 10.005 35.916 22.683 0.50 25.33 155 ALA A CA 1
ATOM 1270 C CA B ALA A 1 159 ? 9.649 36.366 22.987 0.50 28.56 155 ALA A CA 1
ATOM 1271 C C A ALA A 1 159 ? 9.152 35.312 23.815 0.50 25.61 155 ALA A C 1
ATOM 1272 C C B ALA A 1 159 ? 8.789 35.448 23.844 0.50 28.54 155 ALA A C 1
ATOM 1273 O O A ALA A 1 159 ? 9.606 34.623 24.745 0.50 25.64 155 ALA A O 1
ATOM 1274 O O B ALA A 1 159 ? 9.225 34.790 24.808 0.50 27.92 155 ALA A O 1
#

InterPro domains:
  IPR000608 Ubiquitin-conjugating (UBC), catalytic core domain [PF00179] (8-148)
  IPR000608 Ubiquitin-conjugating (UBC), catalytic core domain [PS50127] (4-154)
  IPR009060 UBA-like superfamily [SSF46934] (157-198)
  IPR015940 Ubiquitin-associated domain [PF00627] (161-197)
  IPR015940 Ubiquitin-associated domain [PS50030] (160-200)
  IPR015940 Ubiquitin-associated domain [SM00165] (162-199)
  IPR016135 Ubiquitin-conjugating enzyme/RWD-like [G3DSA:3.10.110.10] (1-157)
  IPR016135 Ubiquitin-conjugating enzyme/RWD-like [SSF54495] (2-158)
  IPR023313 Ubiquitin-conjugating enzyme, active site [PS00183] (80-96)
  IPR042599 Vertebrate ubiquitin-conjugating enzyme E2 K, UBA domain [cd14390] (163-200)